Protein AF-A0A2L1UD99-F1 (afdb_monomer_lite)

pLDDT: mean 88.57, std 14.82, range [33.0, 97.62]

Radius of gyration: 11.63 Å; chains: 1; bounding box: 35×21×24 Å

Foldseek 3Di:
DADPLLVVVVVVCVVVVDDDDLVVSCVVVVDDSVVSVVSVVVNQVVCVVVVDHDDDDPPDPDD

InterPro domains:
  IPR013196 Helix-turn-helix, type 11 [PF08279] (5-57)
  IPR036388 Winged helix-like DNA-binding domain superfamily [G3DSA:1.10.10.10] (2-61)
  IPR036390 Winged helix DNA-binding domain superfamily [SSF46785] (1-45)

Organism: NCBI:txid147375

Secondary structure (DSSP, 8-state):
---HHHHHHHHHHHHH-SPPPHHHHHHHHT--HHHHHHHHHHHHHHHGGGT---------S--

Sequence (63 aa):
MLSSRQQQILQQLIETASYLPIETFTDKYQISSRTVRHDLLVIEEWLRQFDISWERSKKEGSA

Structure (mmCIF, N/CA/C/O backbone):
data_AF-A0A2L1UD99-F1
#
_entry.id   AF-A0A2L1UD99-F1
#
loop_
_atom_site.group_PDB
_atom_site.id
_atom_site.type_symbol
_atom_site.label_atom_id
_atom_site.label_alt_id
_atom_site.label_comp_id
_atom_site.label_asym_id
_atom_site.label_entity_id
_atom_site.label_seq_id
_atom_site.pdbx_PDB_ins_code
_atom_site.Cartn_x
_atom_site.Cartn_y
_atom_site.Cartn_z
_atom_site.occupancy
_atom_site.B_iso_or_equiv
_atom_site.auth_seq_id
_atom_site.auth_comp_id
_atom_site.auth_asym_id
_atom_site.auth_atom_id
_atom_site.pdbx_PDB_model_num
ATOM 1 N N . MET A 1 1 ? -14.919 0.411 0.203 1.00 87.50 1 MET A N 1
ATOM 2 C CA . MET A 1 1 ? -14.219 1.512 -0.503 1.00 87.50 1 MET A CA 1
ATOM 3 C C . MET A 1 1 ? -12.821 1.647 0.080 1.00 87.50 1 MET A C 1
ATOM 5 O O . MET A 1 1 ? -12.672 1.381 1.267 1.00 87.50 1 MET A O 1
ATOM 9 N N . LEU A 1 2 ? -11.825 2.018 -0.731 1.00 96.06 2 LEU A N 1
ATOM 10 C CA . LEU A 1 2 ? -10.445 2.208 -0.266 1.00 96.06 2 LEU A CA 1
ATOM 11 C C . LEU A 1 2 ? -10.303 3.490 0.566 1.00 96.06 2 LEU A C 1
ATOM 13 O O . LEU A 1 2 ? -10.949 4.497 0.277 1.00 96.06 2 LEU A O 1
ATOM 17 N N . SER A 1 3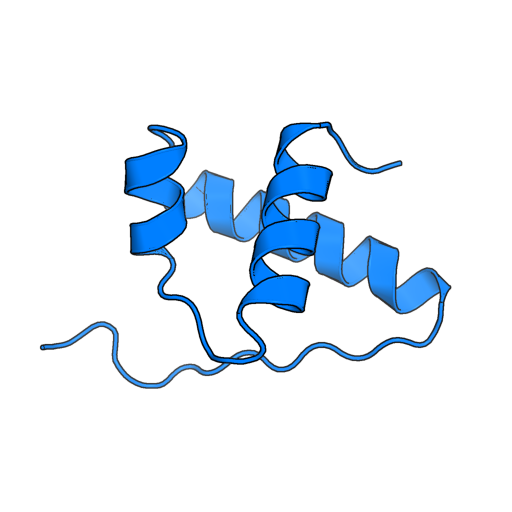 ? -9.435 3.458 1.577 1.00 97.38 3 SER A N 1
ATOM 18 C CA . SER A 1 3 ? -9.014 4.658 2.310 1.00 97.38 3 SER A CA 1
ATOM 19 C C . SER A 1 3 ? -8.067 5.529 1.476 1.00 97.38 3 SER A C 1
ATOM 21 O O . SER A 1 3 ? -7.457 5.050 0.521 1.00 97.38 3 SER A O 1
ATOM 23 N N . SER A 1 4 ? -7.869 6.787 1.885 1.00 97.06 4 SER A N 1
ATOM 24 C CA . SER A 1 4 ? -6.929 7.706 1.219 1.00 97.06 4 SER A CA 1
ATOM 25 C C . SER A 1 4 ? -5.516 7.115 1.094 1.00 97.06 4 SER A C 1
ATOM 27 O O . SER A 1 4 ? -4.926 7.134 0.017 1.00 97.06 4 SER A O 1
ATOM 29 N N . ARG A 1 5 ? -5.000 6.463 2.147 1.00 96.94 5 ARG A N 1
ATOM 30 C CA . ARG A 1 5 ? -3.683 5.807 2.088 1.00 96.94 5 ARG A CA 1
ATOM 31 C C . ARG A 1 5 ? -3.659 4.649 1.089 1.00 96.94 5 ARG A C 1
ATOM 33 O O . ARG A 1 5 ? -2.704 4.520 0.335 1.00 96.94 5 ARG A O 1
ATOM 40 N N . GLN A 1 6 ? -4.707 3.829 1.054 1.00 97.62 6 GLN A N 1
ATOM 41 C CA . GLN A 1 6 ? -4.800 2.711 0.110 1.00 97.62 6 GLN A CA 1
ATOM 42 C C . GLN A 1 6 ? -4.891 3.199 -1.341 1.00 97.62 6 GLN A C 1
ATOM 44 O O . GLN A 1 6 ? -4.258 2.619 -2.218 1.00 97.62 6 GLN A O 1
ATOM 49 N N . GLN A 1 7 ? -5.610 4.297 -1.588 1.00 97.56 7 GLN A N 1
ATOM 50 C CA . GLN A 1 7 ? -5.647 4.953 -2.898 1.00 97.56 7 GLN A CA 1
ATOM 51 C C . GLN A 1 7 ? -4.263 5.469 -3.307 1.00 97.56 7 GLN A C 1
ATOM 53 O O . GLN A 1 7 ? -3.841 5.240 -4.435 1.00 97.56 7 GLN A O 1
ATOM 58 N N . GLN A 1 8 ? -3.525 6.097 -2.387 1.00 96.75 8 GLN A N 1
ATOM 59 C CA . GLN A 1 8 ? -2.161 6.563 -2.654 1.00 96.75 8 GLN A CA 1
ATOM 60 C C . GLN A 1 8 ? -1.179 5.412 -2.913 1.00 96.75 8 GLN A C 1
ATOM 62 O O . GLN A 1 8 ? -0.335 5.525 -3.798 1.00 96.75 8 GLN A O 1
ATOM 67 N N . ILE A 1 9 ? -1.285 4.306 -2.167 1.00 95.50 9 ILE A N 1
ATOM 68 C CA . ILE A 1 9 ? -0.483 3.098 -2.409 1.00 95.50 9 ILE A CA 1
ATOM 69 C C . ILE A 1 9 ? -0.781 2.548 -3.807 1.00 95.50 9 ILE A C 1
ATOM 71 O O . ILE A 1 9 ? 0.147 2.277 -4.566 1.00 95.50 9 ILE A O 1
ATOM 75 N N . LEU A 1 10 ? -2.063 2.420 -4.166 1.00 94.94 10 LEU A N 1
ATOM 76 C CA . LEU A 1 10 ? -2.480 1.938 -5.482 1.00 94.94 10 LEU A CA 1
ATOM 77 C C . LEU A 1 10 ? -1.964 2.843 -6.609 1.00 94.94 10 LEU A C 1
ATOM 79 O O . LEU A 1 10 ? -1.406 2.342 -7.581 1.00 94.94 10 LEU A O 1
ATOM 83 N N . GLN A 1 11 ? -2.097 4.162 -6.463 1.00 94.50 11 GLN A N 1
ATOM 84 C CA . GLN A 1 11 ? -1.573 5.128 -7.427 1.00 94.50 11 GLN A CA 1
ATOM 85 C C . GLN A 1 11 ? -0.062 4.950 -7.626 1.00 94.50 11 GLN A C 1
ATOM 87 O O . GLN A 1 11 ? 0.397 4.835 -8.758 1.00 94.50 11 GLN A O 1
ATOM 92 N N . GLN A 1 12 ? 0.700 4.843 -6.536 1.00 93.31 12 GLN A N 1
ATOM 93 C CA . GLN A 1 12 ? 2.150 4.674 -6.608 1.00 93.31 12 GLN A CA 1
ATOM 94 C C . GLN A 1 12 ? 2.554 3.359 -7.296 1.00 93.31 12 GLN A C 1
ATOM 96 O O . GLN A 1 12 ? 3.524 3.336 -8.053 1.00 93.31 12 GLN A O 1
ATOM 101 N N . LEU A 1 13 ? 1.812 2.270 -7.066 1.00 91.50 13 LEU A N 1
ATOM 102 C CA . LEU A 1 13 ? 2.032 0.990 -7.749 1.00 91.50 13 LEU A CA 1
ATOM 103 C C . LEU A 1 13 ? 1.789 1.103 -9.263 1.00 91.50 13 LEU A C 1
ATOM 105 O O . LEU A 1 13 ? 2.587 0.590 -10.045 1.00 91.50 13 LEU A O 1
ATOM 109 N N . ILE A 1 14 ? 0.726 1.803 -9.672 1.00 90.88 14 ILE A N 1
ATOM 110 C CA . ILE A 1 14 ? 0.391 2.029 -11.087 1.00 90.88 14 ILE A CA 1
ATOM 111 C C . ILE A 1 14 ? 1.459 2.893 -11.771 1.00 90.88 14 ILE A C 1
ATOM 113 O O . ILE A 1 14 ? 1.911 2.556 -12.862 1.00 90.88 14 ILE A O 1
ATOM 117 N N . GLU A 1 15 ? 1.888 3.980 -11.129 1.00 91.50 15 GLU A N 1
ATOM 118 C CA . GLU A 1 15 ? 2.878 4.918 -11.679 1.00 91.50 15 GLU A CA 1
ATOM 119 C C . GLU A 1 15 ? 4.273 4.300 -11.816 1.00 91.50 15 GLU A C 1
ATOM 121 O O . GLU A 1 15 ? 5.000 4.608 -12.757 1.00 91.50 15 GLU A O 1
ATOM 126 N N . THR A 1 16 ? 4.655 3.423 -10.884 1.00 87.19 16 THR A N 1
ATOM 127 C CA . THR A 1 16 ? 5.996 2.823 -10.873 1.00 87.19 16 THR A CA 1
ATOM 128 C C . THR A 1 16 ? 6.131 1.687 -11.897 1.00 87.19 16 THR A C 1
ATOM 130 O O . THR A 1 16 ? 7.239 1.417 -12.363 1.00 87.19 16 THR A O 1
ATOM 133 N N . ALA A 1 17 ? 5.029 1.001 -12.230 1.00 76.81 17 ALA A N 1
ATOM 134 C CA . ALA A 1 17 ? 4.972 -0.142 -13.155 1.00 76.81 17 ALA A CA 1
ATOM 135 C C . ALA A 1 17 ? 6.053 -1.228 -12.918 1.00 76.81 17 ALA A C 1
ATOM 137 O O . ALA A 1 17 ? 6.428 -1.968 -13.827 1.00 76.81 17 ALA A O 1
ATOM 138 N N . SER A 1 18 ? 6.570 -1.326 -11.689 1.00 81.94 18 SER A N 1
ATOM 139 C CA . SER A 1 18 ? 7.585 -2.292 -11.266 1.00 81.94 18 SER A CA 1
ATOM 140 C C . SER A 1 18 ? 7.389 -2.667 -9.793 1.00 81.94 18 SER A C 1
ATOM 142 O O . SER A 1 18 ? 6.533 -2.111 -9.099 1.00 81.94 18 SER A O 1
ATOM 144 N N . TYR A 1 19 ? 8.145 -3.658 -9.318 1.00 86.62 19 TYR A N 1
ATOM 145 C CA . TYR A 1 19 ? 8.034 -4.149 -7.947 1.00 86.62 19 TYR A CA 1
ATOM 146 C C . TYR A 1 19 ? 8.516 -3.102 -6.935 1.00 86.62 19 TYR A C 1
ATOM 148 O O . TYR A 1 19 ? 9.652 -2.641 -7.005 1.00 86.62 19 TYR A O 1
ATOM 156 N N . LEU A 1 20 ? 7.661 -2.786 -5.957 1.00 90.31 20 LEU A N 1
ATOM 157 C CA . LEU A 1 20 ? 8.000 -1.926 -4.825 1.00 90.31 20 LEU A CA 1
ATOM 158 C C . LE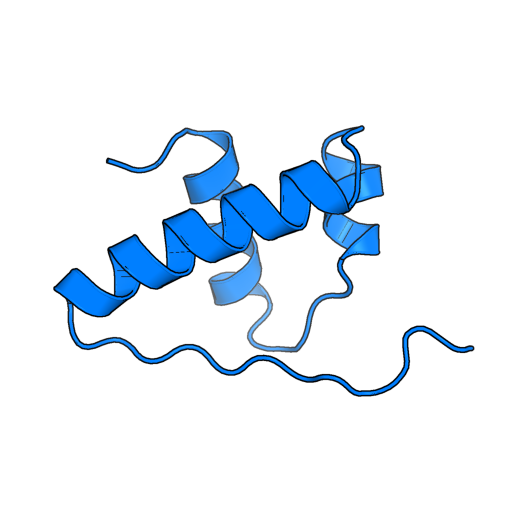U A 1 20 ? 8.225 -2.761 -3.553 1.00 90.31 20 LEU A C 1
ATOM 160 O O . LEU A 1 20 ? 7.343 -3.550 -3.191 1.00 90.31 20 LEU A O 1
ATOM 164 N N . PRO A 1 21 ? 9.365 -2.584 -2.858 1.00 92.38 21 PRO A N 1
ATOM 165 C CA . PRO A 1 21 ? 9.584 -3.154 -1.533 1.00 92.38 21 PRO A CA 1
ATOM 166 C C . PRO A 1 21 ? 8.536 -2.669 -0.524 1.00 92.38 21 PRO A C 1
ATOM 168 O O . PRO A 1 21 ? 8.008 -1.559 -0.626 1.00 92.38 21 PRO A O 1
ATOM 171 N N . ILE A 1 22 ? 8.250 -3.482 0.495 1.00 92.38 22 ILE A N 1
ATOM 172 C CA . ILE A 1 22 ? 7.314 -3.091 1.565 1.00 92.38 22 ILE A CA 1
ATOM 173 C C . ILE A 1 22 ? 7.866 -1.891 2.342 1.00 92.38 22 ILE A C 1
ATOM 175 O O . ILE A 1 22 ? 7.103 -1.028 2.780 1.00 92.38 22 ILE A O 1
ATOM 179 N N . GLU A 1 23 ? 9.186 -1.835 2.464 1.00 94.00 23 GLU A N 1
ATOM 180 C CA . GLU A 1 23 ? 9.978 -0.824 3.153 1.00 94.00 23 GLU A CA 1
ATOM 181 C C . GLU A 1 23 ? 9.708 0.575 2.580 1.00 94.00 23 GLU A C 1
ATOM 183 O O . GLU A 1 23 ? 9.553 1.543 3.320 1.00 94.00 23 GLU A O 1
ATOM 188 N N . THR A 1 24 ? 9.483 0.674 1.262 1.00 93.44 24 THR A N 1
ATOM 189 C CA . THR A 1 24 ? 9.091 1.931 0.607 1.00 93.44 24 THR A CA 1
ATOM 190 C C . THR A 1 24 ? 7.831 2.536 1.229 1.00 93.44 24 THR A C 1
ATOM 192 O O . THR A 1 24 ? 7.716 3.755 1.356 1.00 93.44 24 THR A O 1
ATOM 195 N N . PHE A 1 25 ? 6.877 1.701 1.641 1.00 95.38 25 PHE A N 1
ATOM 196 C CA . PHE A 1 25 ? 5.633 2.159 2.250 1.00 95.38 25 PHE A CA 1
ATOM 197 C C . PHE A 1 25 ? 5.757 2.342 3.763 1.00 95.38 25 PHE A C 1
ATOM 199 O O . PHE A 1 25 ? 5.130 3.254 4.305 1.00 95.38 25 PHE A O 1
ATOM 206 N N . THR A 1 26 ? 6.552 1.519 4.453 1.00 96.19 26 THR A N 1
ATOM 207 C CA . THR A 1 26 ? 6.786 1.715 5.892 1.00 96.19 26 THR A CA 1
ATOM 208 C C . THR A 1 26 ? 7.461 3.051 6.149 1.00 96.19 26 THR A C 1
ATOM 210 O O . THR A 1 26 ? 7.010 3.791 7.020 1.00 96.19 26 THR A O 1
ATOM 213 N N . ASP A 1 27 ? 8.455 3.402 5.334 1.00 95.50 27 ASP A N 1
ATOM 214 C CA . ASP A 1 27 ? 9.230 4.632 5.490 1.00 95.50 27 ASP A CA 1
ATOM 215 C C . ASP A 1 27 ? 8.403 5.857 5.094 1.00 95.50 27 ASP A C 1
ATOM 217 O O . ASP A 1 27 ? 8.392 6.869 5.796 1.00 95.50 27 ASP A O 1
ATOM 221 N N . LYS A 1 28 ? 7.630 5.757 4.005 1.00 95.25 28 LYS A N 1
ATOM 222 C CA . LYS A 1 28 ? 6.776 6.855 3.532 1.00 95.25 28 LYS A CA 1
ATOM 223 C C . LYS A 1 28 ? 5.631 7.172 4.493 1.00 95.25 28 LYS A C 1
ATOM 225 O O . LYS A 1 28 ? 5.331 8.341 4.720 1.00 95.25 28 LYS A O 1
ATOM 230 N N . TYR A 1 29 ? 4.964 6.147 5.021 1.00 95.19 29 TYR A N 1
ATOM 231 C CA . TYR A 1 29 ? 3.753 6.317 5.829 1.00 95.19 29 TYR A CA 1
ATOM 232 C C . TYR A 1 29 ? 3.995 6.190 7.336 1.00 95.19 29 TYR A C 1
ATOM 234 O O . TYR A 1 29 ? 3.057 6.403 8.100 1.00 95.19 29 TYR A O 1
ATOM 242 N N . GLN A 1 30 ? 5.220 5.862 7.764 1.00 96.25 30 GLN A N 1
ATOM 243 C CA . GLN A 1 30 ? 5.599 5.665 9.169 1.00 96.25 30 GLN A CA 1
ATOM 244 C C . GLN A 1 30 ? 4.704 4.629 9.873 1.00 96.25 30 GLN A C 1
ATOM 246 O O . GLN A 1 30 ? 4.209 4.830 10.982 1.00 96.25 30 GLN A O 1
ATOM 251 N N . ILE A 1 31 ? 4.472 3.503 9.195 1.00 95.94 31 ILE A N 1
ATOM 252 C CA . ILE A 1 31 ? 3.633 2.398 9.678 1.00 95.94 31 ILE A CA 1
ATOM 253 C C . ILE A 1 31 ? 4.386 1.074 9.643 1.00 95.94 31 ILE A C 1
ATOM 255 O O . ILE A 1 31 ? 5.348 0.892 8.903 1.00 95.94 31 ILE A O 1
ATOM 259 N N . SER A 1 32 ? 3.899 0.104 10.416 1.00 97.56 32 SER A N 1
ATOM 260 C CA . SER A 1 32 ? 4.485 -1.235 10.429 1.00 97.56 32 SER A CA 1
ATOM 261 C C . SER A 1 32 ? 4.307 -1.961 9.090 1.00 97.56 32 SER A C 1
ATOM 263 O O . SER A 1 32 ? 3.281 -1.815 8.418 1.00 97.56 32 SER A O 1
ATOM 265 N N . SER A 1 33 ? 5.231 -2.869 8.761 1.00 96.31 33 SER A N 1
ATOM 266 C CA . SER A 1 33 ? 5.089 -3.773 7.610 1.00 96.31 33 SER A CA 1
ATOM 267 C C . SER A 1 33 ? 3.808 -4.614 7.687 1.00 96.31 33 SER A C 1
ATOM 269 O O . SER A 1 33 ? 3.251 -4.996 6.661 1.00 96.31 33 SER A O 1
ATOM 271 N N . ARG A 1 34 ? 3.309 -4.917 8.898 1.00 96.88 34 ARG A N 1
ATOM 272 C CA . ARG A 1 34 ? 2.015 -5.593 9.094 1.00 96.88 34 ARG A CA 1
ATOM 273 C C . ARG A 1 34 ? 0.864 -4.732 8.577 1.00 96.88 34 ARG A C 1
ATOM 275 O O . ARG A 1 34 ? -0.006 -5.253 7.887 1.00 96.88 34 ARG A O 1
ATOM 282 N N . THR A 1 35 ? 0.880 -3.438 8.886 1.00 97.56 35 THR A N 1
ATOM 283 C CA . THR A 1 35 ? -0.125 -2.476 8.419 1.00 97.56 35 THR A CA 1
ATOM 284 C C . THR A 1 35 ? -0.064 -2.315 6.903 1.00 97.56 35 THR A C 1
ATOM 286 O O . THR A 1 35 ? -1.102 -2.412 6.259 1.00 97.56 35 THR A O 1
ATOM 289 N N . VAL A 1 36 ? 1.138 -2.186 6.321 1.00 96.75 36 VAL A N 1
ATOM 290 C CA . VAL A 1 36 ? 1.309 -2.138 4.856 1.00 96.75 36 VAL A CA 1
ATOM 291 C C . VAL A 1 36 ? 0.712 -3.384 4.207 1.00 96.75 36 VAL A C 1
ATOM 293 O O . VAL A 1 36 ? -0.113 -3.270 3.311 1.00 96.75 36 VAL A O 1
ATOM 296 N N . ARG A 1 37 ? 1.056 -4.588 4.687 1.00 95.50 37 ARG A N 1
ATOM 297 C CA . ARG A 1 37 ? 0.495 -5.840 4.147 1.00 95.50 37 ARG A CA 1
ATOM 298 C C . ARG A 1 37 ? -1.027 -5.883 4.235 1.00 95.50 37 ARG A C 1
ATOM 300 O O . ARG A 1 37 ? -1.656 -6.392 3.316 1.00 95.50 37 ARG A O 1
ATOM 307 N N . HIS A 1 38 ? -1.612 -5.362 5.312 1.00 97.06 38 HIS A N 1
ATOM 308 C CA . HIS A 1 38 ? -3.064 -5.268 5.430 1.00 97.06 38 HIS A CA 1
ATOM 309 C C . HIS A 1 38 ? -3.659 -4.316 4.384 1.00 97.06 38 HIS A C 1
ATOM 311 O O . HIS A 1 38 ? -4.614 -4.693 3.714 1.00 97.06 38 HIS A O 1
ATOM 317 N N . ASP A 1 39 ? -3.068 -3.137 4.179 1.00 97.25 39 ASP A N 1
ATOM 318 C CA . ASP A 1 39 ? -3.510 -2.218 3.125 1.00 97.25 39 ASP A CA 1
ATOM 319 C C . ASP A 1 39 ? -3.403 -2.852 1.733 1.00 97.25 39 ASP A C 1
ATOM 321 O O . ASP A 1 39 ? -4.339 -2.748 0.944 1.00 97.25 39 ASP A O 1
ATOM 325 N N . LEU A 1 40 ? -2.306 -3.563 1.455 1.00 95.56 40 LEU A N 1
ATOM 326 C CA . LEU A 1 40 ? -2.126 -4.308 0.209 1.00 95.56 40 LEU A CA 1
ATOM 327 C C . LEU A 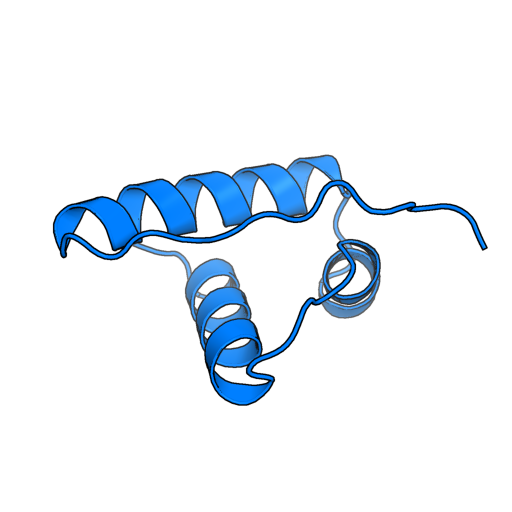1 40 ? -3.203 -5.399 0.049 1.00 95.56 40 LEU A C 1
ATOM 329 O O . LEU A 1 40 ? -3.772 -5.532 -1.024 1.00 95.56 40 LEU A O 1
ATOM 333 N N . LEU A 1 41 ? -3.564 -6.142 1.099 1.00 95.44 41 LEU A N 1
ATOM 334 C CA . LEU A 1 41 ? -4.655 -7.127 1.013 1.00 95.44 41 LEU A CA 1
ATOM 335 C C . LEU A 1 41 ? -6.002 -6.475 0.675 1.00 95.44 41 LEU A C 1
ATOM 337 O O . LEU A 1 41 ? -6.718 -6.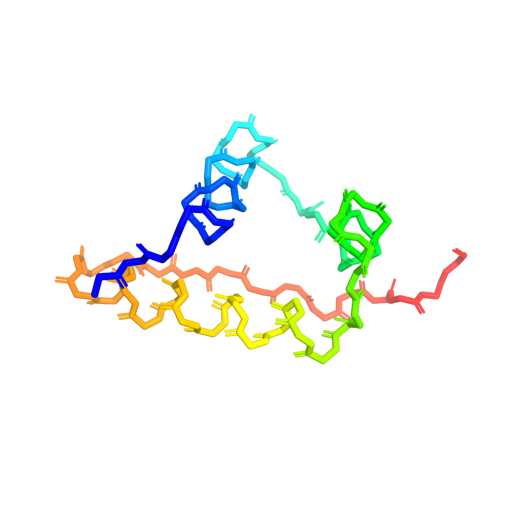968 -0.191 1.00 95.44 41 LEU A O 1
ATOM 341 N N . VAL A 1 42 ? -6.323 -5.341 1.301 1.00 97.06 42 VAL A N 1
ATOM 342 C CA . VAL A 1 42 ? -7.572 -4.613 1.025 1.00 97.06 42 VAL A CA 1
ATOM 343 C C . VAL A 1 42 ? -7.602 -4.085 -0.413 1.00 97.06 42 VAL A C 1
ATOM 345 O O . VAL A 1 42 ? -8.638 -4.143 -1.074 1.00 97.06 42 VAL A O 1
ATOM 348 N N . ILE A 1 43 ? -6.469 -3.593 -0.922 1.00 96.12 43 ILE A N 1
ATOM 349 C CA . ILE A 1 43 ? -6.339 -3.168 -2.323 1.00 96.12 43 ILE A CA 1
ATOM 350 C C . ILE A 1 43 ? -6.541 -4.356 -3.266 1.00 96.12 43 ILE A C 1
ATOM 352 O O . ILE A 1 43 ? -7.260 -4.230 -4.253 1.00 96.12 43 ILE A O 1
ATOM 356 N N . GLU A 1 44 ? -5.954 -5.513 -2.962 1.00 94.81 44 GLU A N 1
ATOM 357 C CA . GLU A 1 44 ? -6.115 -6.726 -3.766 1.00 94.81 44 GLU A CA 1
ATOM 358 C C . GLU A 1 44 ? -7.579 -7.175 -3.831 1.00 94.81 44 GLU A C 1
ATOM 360 O O . GLU A 1 44 ? -8.100 -7.450 -4.909 1.00 94.81 44 GLU A O 1
ATOM 365 N N . GLU A 1 45 ? -8.262 -7.218 -2.688 1.00 95.19 45 GLU A N 1
ATOM 366 C CA . GLU A 1 45 ? -9.685 -7.553 -2.617 1.00 95.19 45 GLU A CA 1
ATOM 367 C C . GLU A 1 45 ? -10.553 -6.556 -3.387 1.00 95.19 45 GLU A C 1
ATOM 369 O O . GLU A 1 45 ? -11.537 -6.949 -4.013 1.00 95.19 45 GLU A O 1
ATOM 374 N N . TRP A 1 46 ? -10.186 -5.273 -3.376 1.00 96.25 46 TRP A N 1
ATOM 375 C CA . TRP A 1 46 ? -10.868 -4.250 -4.159 1.00 96.25 46 TRP A CA 1
ATOM 376 C C . TRP A 1 46 ? -10.645 -4.436 -5.665 1.00 96.25 46 TRP A C 1
ATOM 378 O O . TRP A 1 46 ? -11.610 -4.400 -6.420 1.00 96.25 46 TRP A O 1
ATOM 388 N N . LEU A 1 47 ? -9.412 -4.708 -6.106 1.00 94.88 47 LEU A N 1
ATOM 389 C CA . LEU A 1 47 ? -9.078 -4.948 -7.518 1.00 94.88 47 LEU A CA 1
ATOM 390 C C . LEU A 1 47 ? -9.794 -6.174 -8.096 1.00 94.88 47 LEU A C 1
ATOM 392 O O . LEU A 1 47 ? -10.238 -6.146 -9.244 1.00 94.88 47 LEU A O 1
ATOM 396 N N . ARG A 1 48 ? -9.982 -7.222 -7.287 1.00 93.88 48 ARG A N 1
ATOM 397 C CA . ARG A 1 48 ? -10.731 -8.424 -7.687 1.00 93.88 48 ARG A CA 1
ATOM 398 C C . ARG A 1 48 ? -12.190 -8.143 -8.046 1.00 93.88 48 ARG A C 1
ATOM 400 O O . ARG A 1 48 ? -12.764 -8.911 -8.803 1.00 93.88 48 ARG A O 1
ATOM 407 N N . GLN A 1 49 ? -12.785 -7.054 -7.554 1.00 94.81 49 GLN A N 1
ATOM 408 C CA . GLN A 1 49 ? -14.150 -6.647 -7.935 1.00 94.81 49 GLN A CA 1
ATOM 409 C C . GLN A 1 49 ? -14.235 -6.162 -9.390 1.00 94.81 49 GLN A C 1
ATOM 411 O O . GLN A 1 49 ? -15.331 -6.036 -9.926 1.00 94.81 49 GLN A O 1
ATOM 416 N N . PHE A 1 50 ? -13.086 -5.890 -10.011 1.00 94.31 50 PHE A N 1
ATOM 417 C CA . PHE A 1 50 ? -12.946 -5.438 -11.393 1.00 94.31 50 PHE A CA 1
ATOM 418 C C . PHE A 1 50 ? -12.221 -6.473 -12.267 1.00 94.31 50 PH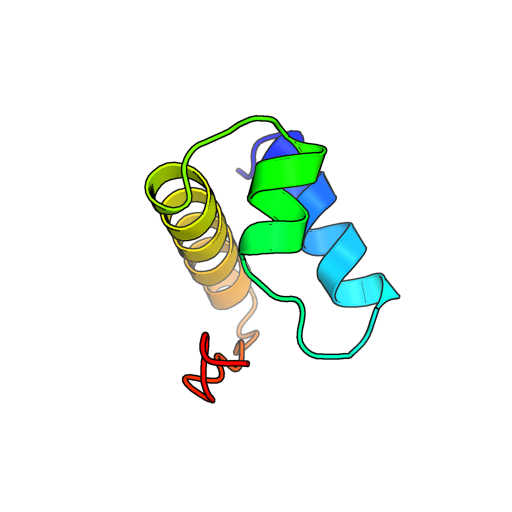E A C 1
ATOM 420 O O . PHE A 1 50 ? -11.719 -6.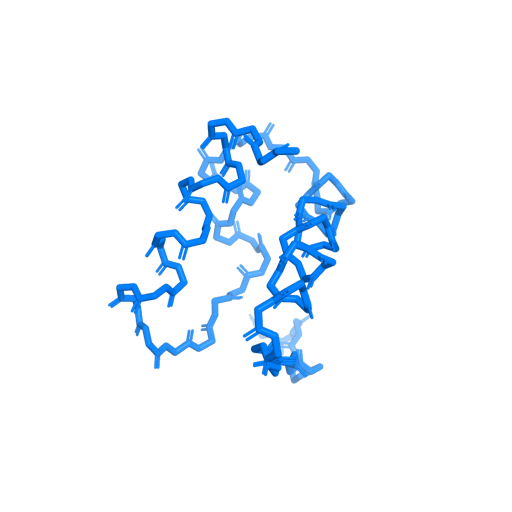115 -13.328 1.00 94.31 50 PHE A O 1
ATOM 427 N N . ASP A 1 51 ? -12.107 -7.725 -11.805 1.00 93.56 51 ASP A N 1
ATOM 428 C CA . ASP A 1 51 ? -11.374 -8.808 -12.479 1.00 93.56 51 ASP A CA 1
ATOM 429 C C . ASP A 1 51 ? -9.886 -8.500 -12.747 1.00 93.56 51 ASP A C 1
ATOM 431 O O . ASP A 1 51 ? -9.256 -9.075 -13.636 1.00 93.56 51 ASP A O 1
ATOM 435 N N . ILE A 1 52 ? -9.284 -7.611 -11.947 1.00 92.44 52 ILE A N 1
ATOM 436 C CA . ILE A 1 52 ? -7.862 -7.271 -12.048 1.00 92.44 52 ILE A CA 1
ATOM 437 C C . ILE A 1 52 ? -7.057 -8.176 -11.111 1.00 92.44 52 ILE A C 1
ATOM 439 O O . ILE A 1 52 ? -7.228 -8.155 -9.889 1.00 92.44 52 ILE A O 1
ATOM 443 N N . SER A 1 53 ? -6.135 -8.952 -11.682 1.00 84.00 53 SER A N 1
ATOM 444 C CA . SER A 1 53 ? -5.167 -9.752 -10.930 1.00 84.00 53 SER A CA 1
ATOM 445 C C . SER A 1 53 ? -3.925 -8.940 -10.566 1.00 84.00 53 SER A C 1
ATOM 447 O O . SER A 1 53 ? -3.416 -8.173 -11.381 1.00 84.00 53 SER A O 1
ATOM 449 N N . TRP A 1 54 ? -3.386 -9.171 -9.371 1.00 84.94 54 TRP A N 1
ATOM 450 C CA . TRP A 1 54 ? -2.161 -8.536 -8.892 1.00 84.94 54 TRP A CA 1
ATOM 451 C C . TRP A 1 54 ? -1.072 -9.577 -8.617 1.00 84.94 54 TRP A C 1
ATOM 453 O O . TRP A 1 54 ? -1.269 -10.529 -7.861 1.00 84.94 54 TRP A O 1
ATOM 463 N N . GLU A 1 55 ? 0.102 -9.369 -9.212 1.00 83.25 55 GLU A N 1
ATOM 464 C CA . GLU A 1 55 ? 1.308 -10.148 -8.945 1.00 83.25 55 GLU A CA 1
ATOM 465 C C . GLU A 1 55 ? 2.055 -9.703 -7.682 1.00 83.25 55 GLU A C 1
ATOM 467 O O . GLU A 1 55 ? 2.399 -8.536 -7.488 1.00 83.25 55 GLU A O 1
ATOM 472 N N . ARG A 1 56 ? 2.387 -10.680 -6.836 1.00 78.81 56 ARG A N 1
ATOM 473 C CA . ARG A 1 56 ? 3.249 -10.490 -5.668 1.00 78.81 56 ARG A CA 1
ATOM 474 C C . ARG A 1 56 ? 4.519 -11.302 -5.851 1.00 78.81 56 ARG A C 1
ATOM 476 O O . ARG A 1 56 ? 4.459 -12.520 -6.003 1.00 78.81 56 ARG A O 1
ATOM 483 N N . SER A 1 57 ? 5.667 -10.641 -5.772 1.00 77.62 57 SER A N 1
ATOM 484 C CA . SER A 1 57 ? 6.956 -11.324 -5.739 1.00 77.62 57 SER A CA 1
ATOM 485 C C . SER A 1 57 ? 7.345 -11.627 -4.295 1.00 77.62 57 SER A C 1
ATOM 487 O O . SER A 1 57 ? 7.257 -10.767 -3.421 1.00 77.62 57 SER A O 1
ATOM 489 N N . LYS A 1 58 ? 7.794 -12.862 -4.050 1.00 61.97 58 LYS A N 1
ATOM 490 C CA . LYS A 1 58 ? 8.472 -13.259 -2.806 1.00 61.97 58 LYS A CA 1
ATOM 491 C C . LYS A 1 58 ? 9.991 -13.051 -2.874 1.00 61.97 58 LYS A C 1
ATOM 493 O O . LYS A 1 58 ? 10.669 -13.457 -1.935 1.00 61.97 58 LYS A O 1
ATOM 498 N N . LYS A 1 59 ? 10.537 -12.512 -3.975 1.00 51.59 59 LYS A N 1
ATOM 499 C CA . LYS A 1 59 ? 11.992 -12.394 -4.145 1.00 51.59 59 LYS A CA 1
ATOM 500 C C . LYS A 1 59 ? 12.574 -11.437 -3.102 1.00 51.59 59 LYS A C 1
ATOM 502 O O . LYS A 1 59 ? 12.391 -10.233 -3.194 1.00 51.59 59 LYS A O 1
ATOM 507 N N . GLU A 1 60 ? 13.214 -12.070 -2.122 1.00 47.31 60 GLU A N 1
ATOM 508 C CA . GLU A 1 60 ? 14.299 -11.614 -1.255 1.00 47.31 60 GLU A CA 1
ATOM 509 C C . GLU A 1 60 ? 14.189 -10.182 -0.723 1.00 47.31 60 GLU A C 1
ATOM 511 O O . GLU A 1 60 ? 14.793 -9.248 -1.234 1.00 47.31 60 GLU A O 1
ATOM 516 N N . GLY A 1 61 ? 13.531 -10.051 0.432 1.00 42.69 61 GLY A N 1
ATOM 517 C CA . GLY A 1 61 ? 13.922 -9.053 1.431 1.00 42.69 61 GLY A CA 1
ATOM 518 C C . GLY A 1 61 ? 15.252 -9.448 2.084 1.00 42.69 61 GLY A C 1
ATOM 519 O O . GLY A 1 61 ? 15.290 -9.760 3.273 1.00 42.69 61 GLY A O 1
ATOM 520 N N . SER A 1 62 ? 16.317 -9.557 1.290 1.00 41.84 62 SER A N 1
ATOM 521 C CA . SER A 1 62 ? 17.684 -9.829 1.742 1.00 41.84 62 SER A CA 1
ATOM 522 C C . SER A 1 62 ? 18.686 -9.348 0.693 1.00 41.84 62 SER A C 1
ATOM 524 O O . SER A 1 62 ? 19.137 -10.125 -0.141 1.00 41.84 62 SER A O 1
ATOM 526 N N . ALA A 1 63 ? 19.021 -8.062 0.759 1.00 33.00 63 ALA A N 1
ATOM 527 C CA . ALA A 1 63 ? 20.356 -7.526 0.504 1.00 33.00 63 ALA A CA 1
ATOM 528 C C . ALA A 1 63 ? 20.454 -6.162 1.194 1.00 33.00 63 ALA A C 1
ATOM 530 O O . ALA A 1 63 ? 19.524 -5.349 0.994 1.00 33.00 63 ALA A O 1
#